Protein AF-A0A0S4R529-F1 (afdb_monomer_lite)

Foldseek 3Di:
DWDKDKDKAWAFVVVVDDCVFWPFDDDPVVDQWTWIAGPVRFIKIWHWDDDPPTIMIIIMGTDDPD

Organism: NCBI:txid91352

pLDDT: mean 84.38, std 12.57, range [46.81, 96.06]

Radius of gyration: 12.22 Å; chains: 1; bounding box: 37×24×30 Å

Secondary structure (DSSP, 8-state):
-EEEEEEEEES-HHHHS-TTTEEEEEE-TTSS-EEEEETT--EEEEEEEEETTEEEEEEEEEEE--

Sequence (66 aa):
MTETTTLTFKGSCKENIDGNAWYKDNELPNLDYVTYKNKGGIKLFAKEIEMGNFKACIIEHLRSSK

Structure (mmCIF, N/CA/C/O backbone):
data_AF-A0A0S4R529-F1
#
_entry.id   AF-A0A0S4R529-F1
#
loop_
_atom_site.group_PDB
_atom_site.id
_atom_site.type_symbol
_atom_site.label_atom_id
_atom_site.label_alt_id
_atom_site.label_comp_id
_atom_site.label_asym_id
_atom_site.label_entity_id
_atom_site.label_seq_id
_atom_site.pdbx_PDB_ins_code
_atom_site.Cartn_x
_atom_site.Cartn_y
_atom_site.Cartn_z
_atom_site.occupancy
_atom_site.B_iso_or_equiv
_atom_site.auth_seq_id
_atom_site.auth_comp_id
_atom_site.auth_asym_id
_atom_site.auth_atom_id
_atom_site.pdbx_PDB_model_num
ATOM 1 N N . MET A 1 1 ? 23.715 -1.779 1.954 1.00 47.88 1 MET A N 1
ATOM 2 C CA . MET A 1 1 ? 22.696 -1.976 3.012 1.00 47.88 1 MET A CA 1
ATOM 3 C C . MET A 1 1 ? 21.350 -1.641 2.394 1.00 47.88 1 MET A C 1
ATOM 5 O O . MET A 1 1 ? 21.291 -0.681 1.636 1.00 47.88 1 MET A O 1
ATOM 9 N N . THR A 1 2 ? 20.312 -2.444 2.619 1.00 60.69 2 THR A N 1
ATOM 10 C CA . THR A 1 2 ? 18.958 -2.107 2.148 1.00 60.69 2 THR A CA 1
ATOM 11 C C . THR A 1 2 ? 18.292 -1.265 3.220 1.00 60.69 2 THR A C 1
ATOM 13 O O . THR A 1 2 ? 18.156 -1.727 4.350 1.00 60.69 2 THR A O 1
ATOM 16 N N . GLU A 1 3 ? 17.917 -0.037 2.878 1.00 69.31 3 GLU A N 1
ATOM 17 C CA . GLU A 1 3 ? 17.173 0.831 3.783 1.00 69.31 3 GLU A CA 1
ATOM 18 C C . GLU A 1 3 ? 15.695 0.777 3.407 1.00 69.31 3 GLU A C 1
ATOM 20 O O . GLU A 1 3 ? 15.316 0.999 2.252 1.00 69.31 3 GLU A O 1
ATOM 25 N N . THR A 1 4 ? 14.861 0.458 4.392 1.00 76.31 4 THR A N 1
ATOM 26 C CA . THR A 1 4 ? 13.408 0.492 4.246 1.00 76.31 4 THR A CA 1
ATOM 27 C C . THR A 1 4 ? 12.897 1.777 4.871 1.00 76.31 4 THR A C 1
ATOM 29 O O . THR A 1 4 ? 13.194 2.074 6.027 1.00 76.31 4 THR A O 1
ATOM 32 N N . THR A 1 5 ? 12.132 2.553 4.108 1.00 82.62 5 THR A N 1
ATOM 33 C CA . THR A 1 5 ? 11.409 3.714 4.636 1.00 82.62 5 THR A CA 1
ATOM 34 C C . THR A 1 5 ? 9.922 3.418 4.632 1.00 82.62 5 THR A C 1
ATOM 36 O O . THR A 1 5 ? 9.362 3.090 3.584 1.00 82.62 5 THR A O 1
ATOM 39 N N . THR A 1 6 ? 9.293 3.591 5.791 1.00 89.88 6 THR A N 1
ATOM 40 C CA . THR A 1 6 ? 7.844 3.493 5.963 1.00 89.88 6 THR A CA 1
ATOM 41 C C . THR A 1 6 ? 7.272 4.896 6.123 1.00 89.88 6 THR A C 1
ATOM 43 O O . THR A 1 6 ? 7.670 5.643 7.016 1.00 89.88 6 THR A O 1
ATOM 46 N N . LEU A 1 7 ? 6.348 5.260 5.241 1.00 90.38 7 LEU A N 1
ATOM 47 C CA . LEU A 1 7 ? 5.597 6.509 5.288 1.00 90.38 7 LEU A CA 1
ATOM 48 C C . LEU A 1 7 ? 4.136 6.185 5.579 1.00 90.38 7 LEU A C 1
ATOM 50 O O . LEU A 1 7 ? 3.568 5.293 4.954 1.00 90.38 7 LEU A O 1
ATOM 54 N N . THR A 1 8 ? 3.520 6.928 6.492 1.00 92.88 8 THR A N 1
ATOM 55 C CA . THR A 1 8 ? 2.103 6.760 6.825 1.00 92.88 8 THR A CA 1
ATOM 56 C C . THR A 1 8 ? 1.366 8.049 6.523 1.00 92.88 8 THR A C 1
ATOM 58 O O . THR A 1 8 ? 1.688 9.102 7.073 1.00 92.88 8 THR A O 1
ATOM 61 N N . PHE A 1 9 ? 0.354 7.954 5.669 1.00 94.06 9 PHE A N 1
ATOM 62 C CA . PHE A 1 9 ? -0.493 9.075 5.290 1.00 94.06 9 PHE A CA 1
ATOM 63 C C . PHE A 1 9 ? -1.909 8.861 5.809 1.00 94.06 9 PHE A C 1
ATOM 65 O O . PHE A 1 9 ? -2.425 7.745 5.802 1.00 94.06 9 PHE A O 1
ATOM 72 N N . LYS A 1 10 ? -2.559 9.937 6.256 1.00 95.25 10 LYS A N 1
ATOM 73 C CA . LYS A 1 10 ? -3.988 9.905 6.579 1.00 95.25 10 LYS A CA 1
ATOM 74 C C . LYS A 1 10 ? -4.799 9.786 5.280 1.00 95.25 10 LYS A C 1
ATOM 76 O O . LYS A 1 10 ? -4.450 10.405 4.280 1.00 95.25 10 LYS A O 1
ATOM 81 N N . GLY A 1 11 ? -5.896 9.039 5.313 1.00 94.69 11 GLY A N 1
ATOM 82 C CA . GLY A 1 11 ? -6.733 8.739 4.150 1.00 94.69 11 GLY A CA 1
ATOM 83 C C . GLY A 1 11 ? -6.474 7.347 3.575 1.00 94.69 11 GLY A C 1
ATOM 84 O O . GLY A 1 11 ? -5.589 6.614 4.015 1.00 94.69 11 GLY A O 1
ATOM 85 N N . SER A 1 12 ? -7.281 6.974 2.591 1.00 94.56 12 SER A N 1
ATOM 86 C CA . SER A 1 12 ? -7.164 5.707 1.866 1.00 94.56 12 SER A CA 1
ATOM 8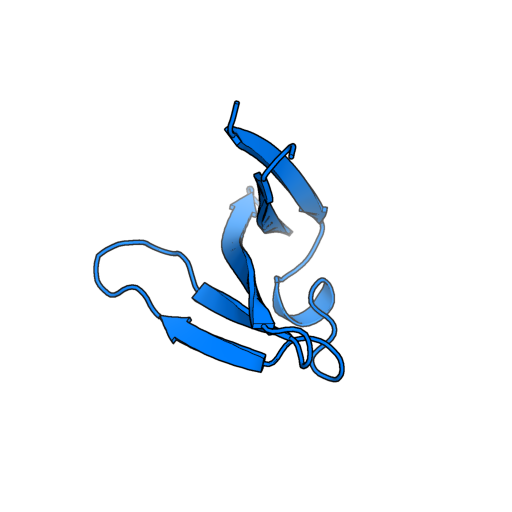7 C C . SER A 1 12 ? -5.881 5.643 1.032 1.00 94.56 12 SER A C 1
ATOM 89 O O . SER A 1 12 ? -5.298 6.670 0.666 1.00 94.56 12 SER A O 1
ATOM 91 N N . CYS A 1 13 ? -5.453 4.439 0.648 1.00 92.81 13 CYS A N 1
ATOM 92 C CA . CYS A 1 13 ? -4.342 4.320 -0.304 1.00 92.81 13 CYS A CA 1
ATOM 93 C C . CYS A 1 13 ? -4.710 4.819 -1.702 1.00 92.81 13 CYS A C 1
ATOM 95 O O . CYS A 1 13 ? -3.845 5.287 -2.432 1.00 92.81 13 CYS A O 1
ATOM 97 N N . LYS A 1 14 ? -5.998 4.793 -2.059 1.00 91.31 14 LYS A N 1
ATOM 98 C CA . LYS A 1 14 ? -6.490 5.360 -3.319 1.00 91.31 14 LYS A CA 1
ATOM 99 C C . LYS A 1 14 ? -6.274 6.877 -3.407 1.00 91.31 14 LYS A C 1
ATOM 101 O O . LYS A 1 14 ? -6.058 7.388 -4.498 1.00 91.31 14 LYS A O 1
ATOM 106 N N . GLU A 1 15 ? -6.348 7.583 -2.282 1.00 93.62 15 GLU A N 1
ATOM 107 C CA . GLU A 1 15 ? -6.121 9.035 -2.211 1.00 93.62 15 GLU A CA 1
ATOM 108 C C . GLU A 1 15 ? -4.632 9.394 -2.161 1.00 93.62 15 GLU A C 1
ATOM 110 O O . GLU A 1 15 ? -4.241 10.457 -2.632 1.00 93.62 15 GLU A O 1
ATOM 115 N N . ASN A 1 16 ? -3.806 8.512 -1.592 1.00 93.38 16 ASN A N 1
ATOM 116 C CA . ASN A 1 16 ? -2.390 8.779 -1.328 1.00 93.38 16 ASN A CA 1
ATOM 117 C C . ASN A 1 16 ? -1.430 8.177 -2.368 1.00 93.38 16 ASN A C 1
ATOM 119 O O . ASN A 1 16 ? -0.229 8.435 -2.317 1.00 93.38 16 ASN A O 1
ATOM 123 N N . ILE A 1 17 ? -1.937 7.386 -3.316 1.00 91.12 17 ILE A N 1
ATOM 124 C CA . ILE A 1 17 ? -1.155 6.815 -4.415 1.00 91.12 17 ILE A CA 1
ATOM 125 C C . ILE A 1 17 ? -1.652 7.410 -5.727 1.00 91.12 17 ILE A C 1
ATOM 127 O O . ILE A 1 17 ? -2.784 7.169 -6.145 1.00 91.12 17 ILE A O 1
ATOM 131 N N . ASP A 1 18 ? -0.785 8.166 -6.400 1.00 90.81 18 ASP A N 1
ATOM 132 C CA . ASP A 1 18 ? -1.087 8.715 -7.720 1.00 90.81 18 ASP A CA 1
ATOM 133 C C . ASP A 1 18 ? -1.180 7.590 -8.760 1.00 90.81 18 ASP A C 1
ATOM 135 O O . ASP A 1 18 ? -0.165 7.062 -9.222 1.00 90.81 18 ASP A O 1
ATOM 139 N N . GLY A 1 19 ? -2.409 7.253 -9.155 1.00 87.81 19 GLY A N 1
ATOM 140 C CA . GLY A 1 19 ? -2.701 6.231 -10.161 1.00 87.81 19 GLY A CA 1
ATOM 141 C C . GLY A 1 19 ? -2.175 6.542 -11.570 1.00 87.81 19 GLY A C 1
ATOM 142 O O . GLY A 1 19 ? -2.149 5.647 -12.414 1.00 87.81 19 GLY A O 1
ATOM 143 N N . ASN A 1 20 ? -1.731 7.775 -11.846 1.00 91.12 20 ASN A N 1
ATOM 144 C CA . ASN A 1 20 ? -1.062 8.113 -13.108 1.00 91.12 20 ASN A CA 1
ATOM 145 C C . ASN A 1 20 ? 0.432 7.765 -13.087 1.00 91.12 20 ASN A C 1
ATOM 147 O O . ASN A 1 20 ? 1.030 7.538 -14.143 1.00 91.12 20 ASN A O 1
ATOM 151 N N . ALA A 1 21 ? 1.034 7.733 -11.896 1.00 90.19 21 ALA A N 1
ATOM 152 C CA . ALA A 1 21 ? 2.441 7.414 -11.687 1.00 90.19 21 ALA A CA 1
ATOM 153 C C . ALA A 1 21 ? 2.654 5.943 -11.294 1.00 90.19 21 ALA A C 1
ATOM 155 O O . ALA A 1 21 ? 3.677 5.353 -11.655 1.00 90.19 21 ALA A O 1
ATOM 156 N N . TRP A 1 22 ? 1.693 5.355 -10.579 1.00 90.69 22 TRP A N 1
ATOM 157 C CA . TRP A 1 22 ? 1.787 4.038 -9.962 1.00 90.69 22 TRP A CA 1
ATOM 158 C C . TRP A 1 22 ? 0.638 3.134 -10.398 1.00 90.69 22 TRP A C 1
ATOM 160 O O . TRP A 1 22 ? -0.534 3.440 -10.197 1.00 90.69 22 TRP A O 1
ATOM 170 N N . TYR A 1 23 ? 0.985 1.972 -10.940 1.00 89.75 23 TYR A N 1
ATOM 171 C CA . TYR A 1 23 ? 0.034 0.969 -11.407 1.00 89.75 23 TYR A CA 1
ATOM 172 C C . TYR A 1 23 ? 0.035 -0.214 -10.445 1.00 89.75 23 TYR A C 1
ATOM 174 O O . TYR A 1 23 ? 1.109 -0.658 -10.037 1.00 89.75 23 TYR A O 1
ATOM 182 N N . LYS A 1 24 ? -1.144 -0.732 -10.081 1.00 88.69 24 LYS A N 1
ATOM 183 C CA . LYS A 1 24 ? -1.237 -1.981 -9.311 1.00 88.69 24 LYS A CA 1
ATOM 184 C C . LYS A 1 24 ? -0.564 -3.106 -10.104 1.00 88.69 24 LYS A C 1
ATOM 186 O O . LYS A 1 24 ? -0.909 -3.326 -11.260 1.00 88.69 24 LYS A O 1
ATOM 191 N N . ASP A 1 25 ? 0.399 -3.774 -9.480 1.00 84.62 25 ASP A N 1
ATOM 192 C CA . ASP A 1 25 ? 1.161 -4.883 -10.060 1.00 84.62 25 ASP A CA 1
ATOM 193 C C . ASP A 1 25 ? 0.570 -6.214 -9.591 1.00 84.62 25 ASP A C 1
ATOM 195 O O . ASP A 1 25 ? 0.052 -6.981 -10.392 1.00 84.62 25 ASP A O 1
ATOM 199 N N . ASN A 1 26 ? 0.582 -6.459 -8.277 1.00 78.19 26 ASN A N 1
ATOM 200 C CA . ASN A 1 26 ? 0.059 -7.683 -7.675 1.00 78.19 26 ASN A CA 1
ATOM 201 C C . ASN A 1 26 ? -0.520 -7.405 -6.285 1.00 78.19 26 ASN A C 1
ATOM 203 O O . ASN A 1 26 ? 0.039 -6.622 -5.512 1.00 78.19 26 ASN A O 1
ATOM 207 N N . GLU A 1 27 ? -1.606 -8.092 -5.950 1.00 73.94 27 GLU A N 1
ATOM 208 C CA . GLU A 1 27 ? -2.049 -8.266 -4.567 1.00 73.94 27 GLU A CA 1
ATOM 209 C C . GLU A 1 27 ? -1.316 -9.493 -4.022 1.00 73.94 27 GLU A C 1
ATOM 211 O O . GLU A 1 27 ? -1.274 -10.530 -4.684 1.00 73.94 27 GLU A O 1
ATOM 216 N N . LEU A 1 28 ? -0.646 -9.364 -2.878 1.00 72.50 28 LEU A N 1
ATOM 217 C CA . 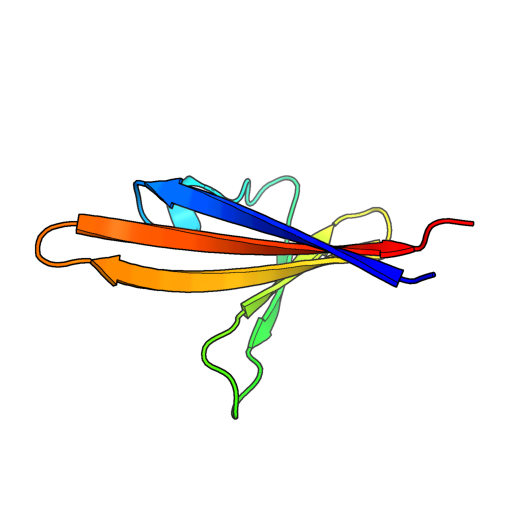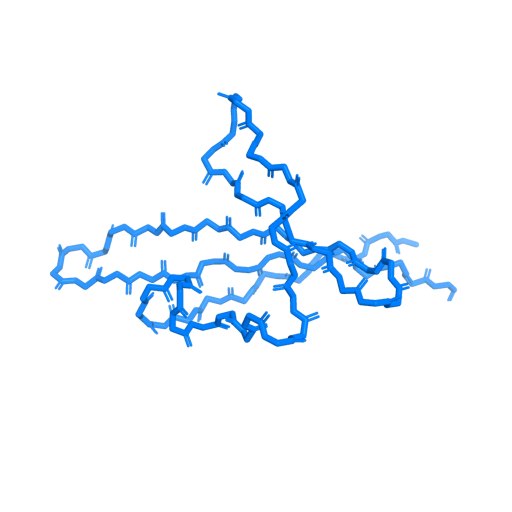LEU A 1 28 ? 0.108 -10.471 -2.296 1.00 72.50 28 LEU A CA 1
ATOM 218 C C . LEU A 1 28 ? -0.876 -11.308 -1.472 1.00 72.50 28 LEU A C 1
ATOM 220 O O . LEU A 1 28 ? -1.219 -10.892 -0.383 1.00 72.50 28 LEU A O 1
ATOM 224 N N . PRO A 1 29 ? -1.353 -12.480 -1.922 1.00 60.94 29 PRO A N 1
ATOM 225 C CA . PRO A 1 29 ? -2.519 -13.134 -1.311 1.00 60.94 29 PRO A CA 1
ATOM 226 C C . PRO A 1 29 ? -2.348 -13.521 0.170 1.00 60.94 29 PRO A C 1
ATOM 228 O O . PRO A 1 29 ? -3.338 -13.742 0.856 1.00 60.94 29 PRO A O 1
ATOM 231 N N . ASN A 1 30 ? -1.109 -13.572 0.672 1.00 70.25 30 ASN A N 1
ATOM 232 C CA . ASN A 1 30 ? -0.787 -13.882 2.070 1.00 70.25 30 ASN A CA 1
ATOM 233 C C . ASN A 1 30 ? -0.341 -12.656 2.889 1.00 70.25 30 ASN A C 1
ATOM 235 O O . ASN A 1 30 ? 0.099 -12.807 4.027 1.00 70.25 30 ASN A O 1
ATOM 239 N N . LEU A 1 31 ? -0.383 -11.457 2.307 1.00 68.69 31 LEU A N 1
ATOM 240 C CA . LEU A 1 31 ? -0.015 -10.199 2.947 1.00 68.69 31 LEU A CA 1
ATOM 241 C C . LEU A 1 31 ? -1.098 -9.170 2.610 1.00 68.69 31 LEU A C 1
ATOM 243 O O . LEU A 1 31 ? -1.455 -9.017 1.453 1.00 68.69 31 LEU A O 1
ATOM 247 N N . ASP A 1 32 ? -1.569 -8.380 3.572 1.00 81.00 32 ASP A N 1
ATOM 248 C CA . ASP A 1 32 ? -2.567 -7.320 3.307 1.00 81.00 32 ASP A CA 1
ATOM 249 C C . ASP A 1 32 ? -1.993 -6.122 2.507 1.00 81.00 32 ASP A C 1
ATOM 251 O O . ASP A 1 32 ? -2.397 -4.974 2.689 1.00 81.00 32 ASP A O 1
ATOM 255 N N . TYR A 1 33 ? -0.986 -6.363 1.671 1.00 86.00 33 TYR A N 1
ATOM 256 C CA . TYR A 1 33 ? -0.269 -5.377 0.890 1.00 86.00 33 TYR A CA 1
ATOM 257 C C . TYR A 1 33 ? -0.593 -5.510 -0.591 1.00 86.00 33 TYR A C 1
ATOM 259 O O . TYR A 1 33 ? -0.575 -6.591 -1.187 1.00 86.00 33 TYR A O 1
ATOM 267 N N . VAL A 1 34 ? -0.780 -4.351 -1.206 1.00 90.38 34 VAL A N 1
ATOM 268 C CA . VAL A 1 34 ? -0.844 -4.186 -2.649 1.00 90.38 34 VAL A CA 1
ATOM 269 C C . VAL A 1 34 ? 0.514 -3.692 -3.126 1.00 90.38 34 VAL A C 1
ATOM 271 O O . VAL A 1 34 ? 1.061 -2.719 -2.602 1.00 90.38 34 VAL A O 1
ATOM 274 N N . THR A 1 35 ? 1.059 -4.357 -4.137 1.00 90.25 35 THR A N 1
ATOM 275 C CA . THR A 1 35 ? 2.279 -3.908 -4.804 1.00 90.25 35 THR A CA 1
ATOM 276 C C . THR A 1 35 ? 1.906 -2.987 -5.955 1.00 90.25 35 THR A C 1
ATOM 278 O O . THR A 1 35 ? 1.064 -3.330 -6.785 1.00 90.25 35 THR A O 1
ATOM 281 N N . TYR A 1 36 ? 2.562 -1.837 -6.030 1.00 89.75 36 TYR A N 1
ATOM 282 C CA . TYR A 1 36 ? 2.484 -0.898 -7.137 1.00 89.75 36 TYR A CA 1
ATOM 283 C C . TYR A 1 36 ? 3.825 -0.824 -7.857 1.00 89.75 36 TYR A C 1
ATOM 285 O O . TYR A 1 36 ? 4.886 -0.980 -7.249 1.00 89.75 36 TYR A O 1
ATOM 293 N N . LYS A 1 37 ? 3.785 -0.541 -9.156 1.00 90.06 37 LYS A N 1
ATOM 294 C CA . LYS A 1 37 ? 4.963 -0.347 -9.996 1.00 90.06 37 LYS A CA 1
ATOM 295 C C . LYS A 1 37 ? 4.808 0.924 -10.815 1.00 90.06 37 LYS A C 1
ATOM 297 O O . LYS A 1 37 ? 3.732 1.191 -11.345 1.00 90.06 37 LYS A O 1
ATOM 302 N N . ASN A 1 38 ? 5.877 1.700 -10.941 1.00 89.94 38 ASN A N 1
ATOM 303 C CA . ASN A 1 38 ? 5.898 2.864 -11.826 1.00 89.94 38 ASN A CA 1
ATOM 304 C C . ASN A 1 38 ? 6.589 2.553 -13.165 1.00 89.94 38 ASN A C 1
ATOM 306 O O . ASN A 1 38 ? 7.186 1.488 -13.352 1.00 89.94 38 ASN A O 1
ATOM 310 N N . LYS A 1 39 ? 6.550 3.507 -14.104 1.00 88.69 39 LYS A N 1
ATOM 311 C CA . LYS A 1 39 ? 7.199 3.372 -15.425 1.00 88.69 39 LYS A CA 1
ATOM 312 C C . LYS A 1 39 ? 8.707 3.086 -15.344 1.00 88.69 39 LYS A C 1
ATOM 314 O O . LYS A 1 39 ? 9.249 2.467 -16.250 1.00 88.69 39 LYS A O 1
ATOM 319 N N . GLY A 1 40 ? 9.370 3.506 -14.265 1.00 86.75 40 GLY A N 1
ATOM 320 C CA . GLY A 1 40 ? 10.793 3.256 -14.011 1.00 86.75 40 GLY A CA 1
ATOM 321 C C . GLY A 1 40 ? 11.102 1.875 -13.423 1.00 86.75 40 GLY A C 1
ATOM 322 O O . GLY A 1 40 ? 12.258 1.583 -13.136 1.00 86.75 40 GLY A O 1
ATOM 323 N N . GLY A 1 41 ? 10.093 1.026 -13.212 1.00 84.06 41 GLY A N 1
ATOM 324 C CA . GLY A 1 41 ? 10.272 -0.309 -12.648 1.00 84.06 41 GLY A CA 1
ATOM 325 C C . GLY A 1 41 ? 10.466 -0.347 -11.131 1.00 84.06 41 GLY A C 1
ATOM 326 O O . GLY A 1 41 ? 10.700 -1.426 -10.587 1.00 84.06 41 GLY A O 1
ATOM 327 N N . 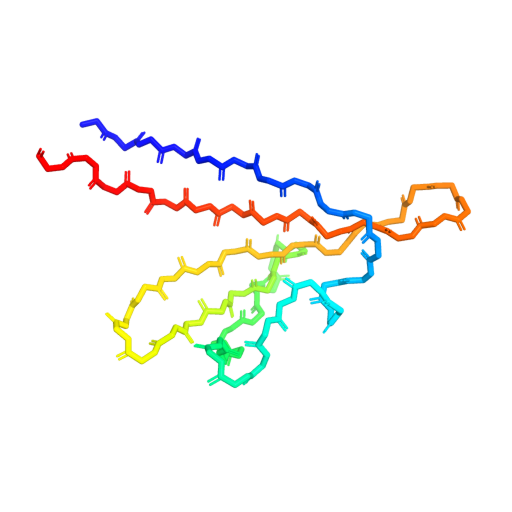ILE A 1 42 ? 10.332 0.793 -10.448 1.00 85.25 42 ILE A N 1
ATOM 328 C CA . ILE A 1 42 ? 10.385 0.866 -8.986 1.00 85.25 42 ILE A CA 1
ATOM 329 C C . ILE A 1 42 ? 9.108 0.245 -8.428 1.00 85.25 42 ILE A C 1
ATOM 331 O O . ILE A 1 42 ? 8.015 0.516 -8.932 1.00 85.25 42 ILE A O 1
ATOM 335 N N . LYS A 1 43 ? 9.263 -0.583 -7.392 1.00 86.38 43 LYS A N 1
ATOM 336 C CA . LYS A 1 43 ? 8.160 -1.191 -6.651 1.00 86.38 43 LYS A CA 1
ATOM 337 C C . LYS A 1 43 ? 7.880 -0.418 -5.371 1.00 86.38 43 LYS A C 1
ATOM 339 O O . LYS A 1 43 ? 8.805 0.025 -4.693 1.00 86.38 43 LYS A O 1
ATOM 344 N N . LEU A 1 44 ? 6.603 -0.315 -5.051 1.00 87.69 44 LEU A N 1
ATOM 345 C CA . LEU A 1 44 ? 6.078 0.283 -3.836 1.00 87.69 44 LEU A CA 1
ATOM 346 C C . LEU A 1 44 ? 5.101 -0.706 -3.216 1.00 87.69 44 LEU A C 1
ATOM 348 O O . LEU A 1 44 ? 4.277 -1.281 -3.924 1.00 87.69 44 LEU A O 1
ATOM 352 N N . PHE A 1 45 ? 5.191 -0.910 -1.909 1.00 91.31 45 PHE A N 1
ATOM 353 C CA . PHE A 1 45 ? 4.239 -1.738 -1.176 1.00 91.31 45 PHE A CA 1
ATOM 354 C C . PHE A 1 45 ? 3.332 -0.812 -0.389 1.00 91.31 45 PHE A C 1
ATOM 356 O O . PHE A 1 45 ? 3.824 0.075 0.306 1.00 91.31 45 PHE A O 1
ATOM 363 N N . ALA A 1 46 ? 2.022 -0.995 -0.508 1.00 92.81 46 ALA A N 1
ATOM 364 C CA . ALA A 1 46 ? 1.075 -0.205 0.253 1.00 92.81 46 ALA A CA 1
ATOM 365 C C . ALA A 1 46 ? 0.017 -1.060 0.928 1.00 92.81 46 ALA A C 1
ATOM 367 O O . ALA A 1 46 ? -0.495 -2.014 0.340 1.00 92.81 46 ALA A O 1
ATOM 368 N N . LYS A 1 47 ? -0.333 -0.666 2.147 1.00 92.62 47 LYS A N 1
ATOM 369 C CA . LYS A 1 47 ? -1.389 -1.275 2.946 1.00 92.62 47 LYS A CA 1
ATOM 370 C C . LYS A 1 47 ? -2.320 -0.184 3.442 1.00 92.62 47 LYS A C 1
ATOM 372 O O . LYS A 1 47 ? -1.881 0.796 4.040 1.00 92.62 47 LYS A O 1
ATOM 377 N N . GLU A 1 48 ? -3.609 -0.373 3.209 1.00 93.56 48 GLU A N 1
ATOM 378 C CA . GLU A 1 48 ? -4.634 0.438 3.851 1.00 93.56 48 GLU A CA 1
ATOM 379 C C . GLU A 1 48 ? -4.951 -0.165 5.219 1.00 93.56 48 GLU A C 1
ATOM 381 O O . 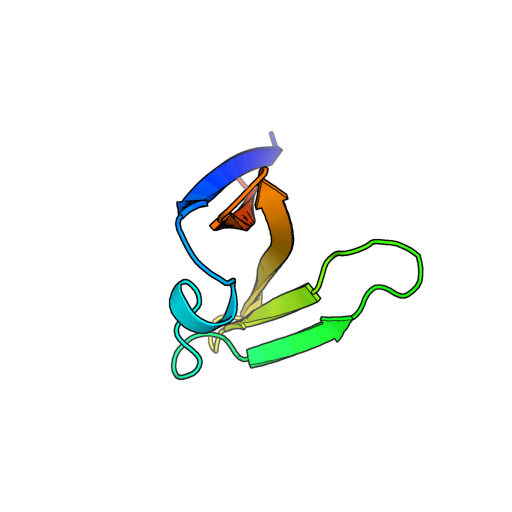GLU A 1 48 ? -5.124 -1.377 5.350 1.00 93.56 48 GLU A O 1
ATOM 386 N N . ILE A 1 49 ? -5.008 0.683 6.240 1.00 93.81 49 ILE A N 1
ATOM 387 C CA . ILE A 1 49 ? -5.407 0.300 7.592 1.00 93.81 49 ILE A CA 1
ATOM 388 C C . ILE A 1 49 ? -6.563 1.170 8.073 1.00 93.81 49 ILE A C 1
ATOM 390 O O . ILE A 1 49 ? -6.702 2.330 7.676 1.00 93.81 49 ILE A O 1
ATOM 394 N N . GLU A 1 50 ? -7.362 0.617 8.978 1.00 94.50 50 GLU A N 1
ATOM 395 C CA . GLU A 1 50 ? -8.372 1.359 9.726 1.00 94.50 50 GLU A CA 1
ATOM 396 C C . GLU A 1 50 ? -7.808 1.749 11.098 1.00 94.50 50 GLU A C 1
ATOM 398 O O . GLU A 1 50 ? -7.337 0.907 11.862 1.00 94.50 50 GLU A O 1
ATOM 403 N N . MET A 1 51 ? -7.832 3.044 11.408 1.00 89.81 51 MET A N 1
ATOM 404 C CA . MET A 1 51 ? -7.371 3.622 12.669 1.00 89.81 51 MET A CA 1
ATOM 405 C C . MET A 1 51 ? -8.549 4.281 13.386 1.00 89.81 51 MET A C 1
ATOM 407 O O . MET A 1 51 ? -8.762 5.492 13.306 1.00 89.81 51 MET A O 1
ATOM 411 N N . GLY A 1 52 ? -9.347 3.470 14.080 1.00 90.44 52 GLY A N 1
ATOM 412 C CA . GLY A 1 52 ? -10.548 3.941 14.768 1.00 90.44 52 GLY A CA 1
ATOM 413 C C . GLY A 1 52 ? -11.588 4.462 13.778 1.00 90.44 52 GLY A C 1
ATOM 414 O O . GLY A 1 52 ? -12.297 3.679 13.160 1.00 90.44 52 GLY A O 1
ATOM 415 N N . ASN A 1 53 ? -11.683 5.785 13.632 1.00 93.69 53 ASN A N 1
ATOM 416 C CA . ASN A 1 53 ? -12.672 6.451 12.779 1.00 93.69 53 ASN A CA 1
ATOM 417 C C . ASN A 1 53 ? -12.109 6.993 11.453 1.00 93.69 53 ASN A C 1
ATOM 419 O O . ASN A 1 53 ? -12.825 7.688 10.731 1.00 93.69 53 ASN A O 1
ATOM 423 N N . PHE A 1 54 ? -10.840 6.733 11.132 1.00 93.31 54 PHE A N 1
ATOM 424 C CA . PHE A 1 54 ? -10.244 7.155 9.865 1.00 93.31 54 PHE A CA 1
ATOM 425 C C . PHE A 1 54 ? -9.380 6.054 9.249 1.00 93.31 54 PHE A C 1
ATOM 427 O O . PHE A 1 54 ? -8.921 5.144 9.932 1.00 93.31 54 PHE A O 1
ATOM 434 N N . LYS A 1 55 ? -9.152 6.149 7.939 1.00 96.06 55 LYS A N 1
ATOM 435 C CA . LYS A 1 55 ? -8.239 5.267 7.205 1.00 96.06 55 LYS A CA 1
ATOM 436 C C . LYS A 1 55 ? -6.847 5.876 7.136 1.00 96.06 55 LYS A C 1
ATOM 438 O O . LYS A 1 55 ? -6.725 7.101 7.095 1.00 96.06 55 LYS A O 1
ATOM 443 N N . ALA A 1 56 ? -5.819 5.043 7.087 1.00 95.69 56 ALA A N 1
ATOM 444 C CA . ALA A 1 56 ? -4.462 5.470 6.777 1.00 95.69 56 ALA A CA 1
ATOM 445 C C . ALA A 1 56 ? -3.843 4.556 5.717 1.00 95.69 56 ALA A C 1
ATOM 447 O O . ALA A 1 56 ? -4.121 3.357 5.678 1.00 95.69 56 ALA A O 1
ATOM 448 N N . CYS A 1 57 ? -2.984 5.125 4.878 1.00 94.62 57 CYS A N 1
ATOM 449 C CA . CYS A 1 57 ? -2.185 4.383 3.920 1.00 94.62 57 CYS A CA 1
ATOM 450 C C . CYS A 1 57 ? -0.74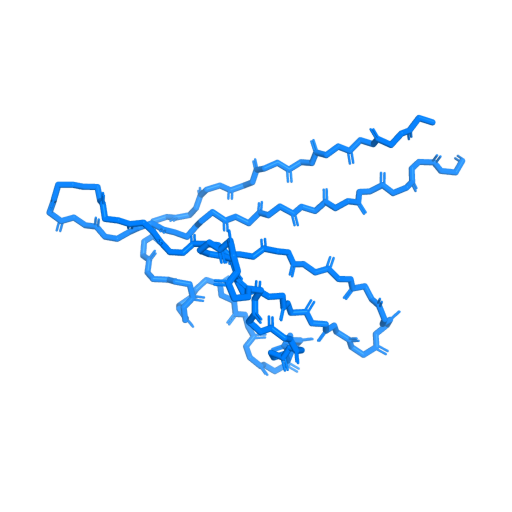5 4.294 4.413 1.00 94.62 57 CYS A C 1
ATOM 452 O O . CYS A 1 57 ? -0.065 5.313 4.559 1.00 94.62 57 CYS A O 1
ATOM 454 N N . ILE A 1 58 ? -0.286 3.071 4.652 1.00 94.06 58 ILE A N 1
ATOM 455 C CA . ILE A 1 58 ? 1.118 2.757 4.895 1.00 94.06 58 ILE A CA 1
ATOM 456 C C . ILE A 1 58 ? 1.768 2.512 3.541 1.00 94.06 58 ILE A C 1
ATOM 458 O O . ILE A 1 58 ? 1.248 1.737 2.741 1.00 94.06 58 ILE A O 1
ATOM 462 N N . ILE A 1 59 ? 2.906 3.151 3.302 1.00 92.31 59 ILE A N 1
ATOM 463 C CA . ILE A 1 59 ? 3.709 3.014 2.093 1.00 92.31 59 ILE A CA 1
ATOM 464 C C . ILE A 1 59 ? 5.130 2.632 2.488 1.00 92.31 59 ILE A C 1
ATOM 466 O O . ILE A 1 59 ? 5.792 3.356 3.230 1.00 92.31 59 ILE A O 1
ATOM 470 N N . GLU A 1 60 ? 5.625 1.531 1.937 1.00 88.88 60 GLU A N 1
ATOM 471 C CA . GLU A 1 60 ? 6.988 1.059 2.148 1.00 88.88 60 GLU A CA 1
ATOM 472 C C . GLU A 1 60 ? 7.797 1.145 0.856 1.00 88.88 60 GLU A C 1
ATOM 474 O O . GLU A 1 60 ? 7.414 0.619 -0.196 1.00 88.88 60 GLU A O 1
ATOM 479 N N . HIS A 1 61 ? 8.944 1.816 0.956 1.00 78.81 61 HIS A N 1
ATOM 480 C CA . HIS A 1 61 ? 9.934 1.909 -0.109 1.00 78.81 61 HIS A CA 1
ATOM 481 C C . HIS A 1 61 ? 11.154 1.066 0.245 1.00 78.81 61 HIS A C 1
ATOM 483 O O . HIS A 1 61 ? 11.768 1.261 1.294 1.00 78.81 61 HIS A O 1
ATOM 489 N N . LEU A 1 62 ? 11.555 0.189 -0.675 1.00 65.06 62 LEU A N 1
ATOM 490 C CA . LEU A 1 62 ? 12.870 -0.444 -0.642 1.00 65.06 62 LEU A CA 1
ATOM 491 C C . LEU A 1 62 ? 13.853 0.461 -1.384 1.00 65.06 62 LEU A C 1
ATOM 493 O O . LEU A 1 62 ? 13.916 0.446 -2.617 1.00 65.06 62 LEU A O 1
ATOM 497 N N . ARG A 1 63 ? 14.625 1.263 -0.646 1.00 60.59 63 ARG A N 1
ATOM 498 C CA . ARG A 1 63 ? 15.736 2.009 -1.236 1.00 60.59 63 ARG A CA 1
ATOM 499 C C . ARG A 1 63 ? 16.971 1.116 -1.209 1.00 60.59 63 ARG A C 1
ATOM 501 O O . ARG A 1 63 ? 17.526 0.808 -0.157 1.00 60.59 63 ARG A O 1
ATOM 508 N N . SER A 1 64 ? 17.413 0.684 -2.387 1.00 52.25 64 SER A N 1
ATOM 509 C CA . SER A 1 64 ? 18.740 0.087 -2.524 1.00 52.25 64 SER A CA 1
ATOM 510 C C . SER A 1 64 ? 19.765 1.220 -2.471 1.00 52.25 64 SER A C 1
ATOM 512 O O . SER A 1 64 ? 19.902 1.977 -3.433 1.00 52.25 64 SER A O 1
ATOM 514 N N . SER A 1 65 ? 20.430 1.391 -1.326 1.00 53.19 65 SER A N 1
ATOM 515 C CA . SER A 1 65 ? 21.603 2.262 -1.230 1.00 53.19 65 SER A CA 1
ATOM 516 C C . SER A 1 65 ? 22.752 1.566 -1.958 1.00 53.19 65 SER A C 1
ATOM 518 O O . SER A 1 65 ? 23.234 0.523 -1.506 1.00 53.19 65 SER A O 1
ATOM 520 N N . LYS A 1 66 ? 23.089 2.102 -3.134 1.00 46.81 66 LYS A N 1
ATOM 521 C CA . LYS A 1 66 ? 24.220 1.680 -3.963 1.00 46.81 66 LYS A CA 1
ATOM 522 C C . LYS A 1 66 ? 25.526 2.203 -3.380 1.00 46.81 66 LYS A C 1
ATOM 524 O O . LYS A 1 66 ? 25.509 3.361 -2.909 1.00 46.81 66 LYS A O 1
#